Protein AF-A0A1D2YWB9-F1 (afdb_monomer_lite)

Secondary structure (DSSP, 8-state):
----TTSBHHHHHHH-TTHHHHHHHTT---TTSHHHHTSBHHHHHHHTT--HHHHHHHHHHHHHHHHHHHHHHHHHHHTTS--

pLDDT: mean 83.23, std 14.89, range [47.84, 97.06]

Organism: NCBI:txid337097

InterPro domains:
  IPR015077 Domain of unknown function DUF1858 [PF08984] (3-56)
  IPR023883 Conserved hypothetical protein CHP03980, redox-disulphide [PTHR39341] (1-62)
  IPR023883 Conserved hypothetical protein CHP03980, redox-disulphide [TIGR03980] (3-60)
  IPR038062 ScdA-like, N-terminal domain superfamily [G3DSA:1.10.3910.10] (1-77)
  IPR038062 ScdA-like, N-terminal domain superfamily [SSF140683] (1-61)

Foldseek 3Di:
DQDDQQDFLLVLCVVPVCLQVLCVVQVNNPSVDPVSRRDGNNRVCVVVVHDSVVSSCVSCVVVVVVVVVVVVVVVVVVVVPPD

Structure (mmCIF, N/CA/C/O backbone):
data_AF-A0A1D2YWB9-F1
#
_entry.id   AF-A0A1D2YWB9-F1
#
loop_
_atom_site.group_PDB
_atom_site.id
_atom_site.type_symbol
_atom_site.label_atom_id
_atom_site.label_alt_id
_atom_site.label_comp_id
_atom_site.label_asym_id
_atom_site.label_entity_id
_atom_site.label_seq_id
_atom_site.pdbx_PDB_ins_code
_atom_site.Cartn_x
_atom_site.Cartn_y
_atom_site.Cartn_z
_atom_site.occupancy
_atom_site.B_iso_or_equiv
_atom_site.auth_seq_id
_atom_site.auth_comp_id
_atom_site.auth_asym_id
_atom_site.auth_atom_id
_atom_site.pdbx_PDB_model_num
ATOM 1 N N . MET A 1 1 ? -6.991 6.379 8.894 1.00 72.38 1 MET A N 1
ATOM 2 C CA . MET A 1 1 ? -7.078 7.081 7.609 1.00 72.38 1 MET A CA 1
ATOM 3 C C . MET A 1 1 ? -7.377 6.079 6.499 1.00 72.38 1 MET A C 1
ATOM 5 O O . MET A 1 1 ? -6.550 5.230 6.209 1.00 72.38 1 MET A O 1
ATOM 9 N N . MET A 1 2 ? -8.530 6.209 5.839 1.00 87.94 2 MET A N 1
ATOM 10 C CA . MET A 1 2 ? -8.962 5.264 4.803 1.00 87.94 2 MET A CA 1
ATOM 11 C C . MET A 1 2 ? -8.171 5.430 3.495 1.00 87.94 2 MET A C 1
ATOM 13 O O . MET A 1 2 ? -8.185 6.507 2.893 1.00 87.94 2 MET A O 1
ATOM 17 N N . ILE A 1 3 ? -7.527 4.356 3.037 1.00 94.06 3 ILE A N 1
ATOM 18 C CA . ILE A 1 3 ? -6.842 4.286 1.742 1.00 94.06 3 ILE A CA 1
ATOM 19 C C . ILE A 1 3 ? -7.869 4.171 0.610 1.00 94.06 3 ILE A C 1
ATOM 21 O O . ILE A 1 3 ? -8.822 3.395 0.713 1.00 94.06 3 ILE A O 1
ATOM 25 N N . LYS A 1 4 ? -7.656 4.922 -0.477 1.00 95.56 4 LYS A N 1
ATOM 26 C CA . LYS A 1 4 ? -8.494 4.936 -1.687 1.00 95.56 4 LYS A CA 1
ATOM 27 C C . LYS A 1 4 ? -7.686 4.551 -2.925 1.00 95.56 4 LYS A C 1
ATOM 29 O O . LYS A 1 4 ? -6.479 4.767 -2.972 1.00 95.56 4 LYS A O 1
ATOM 34 N N . LYS A 1 5 ? -8.374 4.056 -3.958 1.00 96.31 5 LYS A N 1
ATOM 35 C CA . LYS A 1 5 ? -7.768 3.602 -5.225 1.00 96.31 5 LYS A CA 1
ATOM 36 C C . LYS A 1 5 ? -7.034 4.694 -6.013 1.00 96.31 5 LYS A C 1
ATOM 38 O O . LYS A 1 5 ? -6.116 4.400 -6.768 1.00 96.31 5 LYS A O 1
ATOM 43 N N . GLU A 1 6 ? -7.434 5.948 -5.819 1.00 97.06 6 GLU A N 1
ATOM 44 C CA . GLU A 1 6 ? -6.889 7.121 -6.515 1.00 97.06 6 GLU A CA 1
ATOM 45 C C . GLU A 1 6 ? -5.558 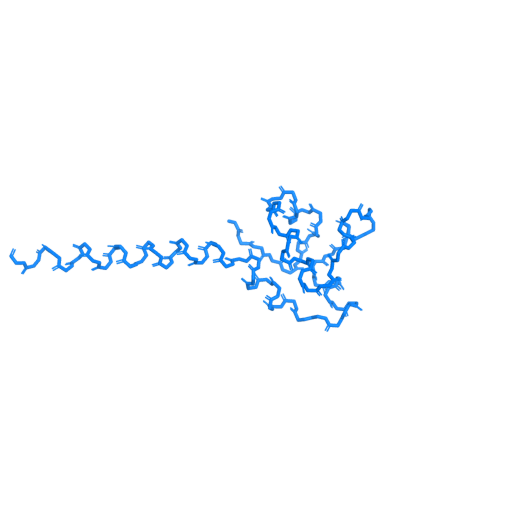7.591 -5.909 1.00 97.06 6 GLU A C 1
ATOM 47 O O . GLU A 1 6 ? -4.858 8.405 -6.508 1.00 97.06 6 GLU A O 1
ATOM 52 N N . MET A 1 7 ? -5.222 7.118 -4.703 1.00 96.25 7 MET A N 1
ATOM 53 C CA . MET A 1 7 ? -4.011 7.533 -4.005 1.00 96.25 7 MET A CA 1
ATOM 54 C C . MET A 1 7 ? -2.771 6.992 -4.709 1.00 96.25 7 MET A C 1
ATOM 56 O O . MET A 1 7 ? -2.755 5.854 -5.188 1.00 96.25 7 MET A O 1
ATOM 60 N N . LEU A 1 8 ? -1.716 7.807 -4.723 1.00 96.56 8 LEU A N 1
ATOM 61 C CA . LEU A 1 8 ? -0.415 7.388 -5.221 1.00 96.56 8 LEU A CA 1
ATOM 62 C C . LEU A 1 8 ? 0.193 6.356 -4.279 1.00 96.56 8 LEU A C 1
ATOM 64 O O . LEU A 1 8 ? 0.133 6.511 -3.055 1.00 96.56 8 LEU A O 1
ATOM 68 N N . ILE A 1 9 ? 0.847 5.341 -4.842 1.00 94.81 9 ILE A N 1
ATOM 69 C CA . ILE A 1 9 ? 1.548 4.322 -4.050 1.00 94.81 9 ILE A CA 1
ATOM 70 C C . ILE A 1 9 ? 2.555 4.979 -3.101 1.00 94.81 9 ILE A C 1
ATOM 72 O O . ILE A 1 9 ? 2.636 4.604 -1.929 1.00 94.81 9 ILE A O 1
ATOM 76 N N . GLY A 1 10 ? 3.259 6.019 -3.559 1.00 94.94 10 GLY A N 1
ATOM 77 C CA . GLY A 1 10 ? 4.215 6.722 -2.715 1.00 94.94 10 GLY A CA 1
ATOM 78 C C . GLY A 1 10 ? 3.596 7.429 -1.513 1.00 94.94 10 GLY A C 1
ATOM 79 O O . GLY A 1 10 ? 4.216 7.456 -0.447 1.00 94.94 10 GLY A O 1
ATOM 80 N N . ASP A 1 11 ? 2.372 7.937 -1.644 1.00 95.44 11 ASP A N 1
ATOM 81 C CA . ASP A 1 11 ? 1.643 8.546 -0.531 1.00 95.44 11 ASP A CA 1
ATOM 82 C C . ASP A 1 11 ? 1.120 7.479 0.432 1.00 95.44 11 ASP A C 1
ATOM 84 O O . ASP A 1 11 ? 1.252 7.633 1.646 1.00 95.44 11 ASP A O 1
ATOM 88 N N . ILE A 1 12 ? 0.604 6.361 -0.092 1.00 94.19 12 ILE A N 1
ATOM 89 C CA . ILE A 1 12 ? 0.151 5.220 0.717 1.00 94.19 12 ILE A CA 1
ATOM 90 C C . ILE A 1 12 ? 1.298 4.696 1.588 1.00 94.19 12 ILE A C 1
ATOM 92 O O . ILE A 1 12 ? 1.117 4.534 2.793 1.00 94.19 12 ILE A O 1
ATOM 96 N N . VAL A 1 13 ? 2.489 4.494 1.016 1.00 92.75 13 VAL A N 1
ATOM 97 C CA . VAL A 1 13 ? 3.661 3.994 1.754 1.00 92.75 13 VAL A CA 1
ATOM 98 C C . VAL A 1 13 ? 4.137 4.996 2.811 1.00 92.75 13 VAL A C 1
ATOM 100 O O . VAL A 1 13 ? 4.494 4.594 3.918 1.00 92.75 13 VAL A O 1
ATOM 103 N N . ARG A 1 14 ? 4.112 6.302 2.513 1.00 92.19 14 ARG A N 1
ATOM 104 C CA . ARG A 1 14 ? 4.470 7.353 3.485 1.00 92.19 14 ARG A CA 1
ATOM 105 C C . ARG A 1 14 ? 3.482 7.431 4.646 1.00 92.19 14 ARG A C 1
ATOM 107 O O . ARG A 1 14 ? 3.904 7.619 5.783 1.00 92.19 14 ARG A O 1
ATOM 114 N N . LEU A 1 15 ? 2.187 7.307 4.358 1.00 91.88 15 LEU A N 1
ATOM 115 C CA . LEU A 1 15 ? 1.117 7.380 5.354 1.00 91.88 15 LEU A CA 1
ATOM 116 C C . LEU A 1 15 ? 1.006 6.093 6.176 1.00 91.88 15 LEU A C 1
ATOM 118 O O . LEU A 1 15 ? 0.748 6.146 7.377 1.00 91.88 15 LEU A O 1
ATOM 122 N N . LYS A 1 16 ? 1.211 4.940 5.538 1.00 91.56 16 LYS A N 1
ATOM 123 C CA . LYS A 1 16 ? 1.115 3.614 6.145 1.00 91.56 16 LYS A CA 1
ATOM 124 C C . LYS A 1 16 ? 2.313 2.764 5.711 1.00 91.56 16 LYS A C 1
ATOM 126 O O . LYS A 1 16 ? 2.186 1.988 4.768 1.00 91.56 16 LYS A O 1
ATOM 131 N N . PRO A 1 17 ? 3.461 2.829 6.409 1.00 90.81 17 PRO A N 1
ATOM 132 C CA . PRO A 1 17 ? 4.649 2.039 6.062 1.00 90.81 17 PRO A CA 1
ATOM 133 C C . PRO A 1 17 ? 4.392 0.524 5.994 1.00 90.81 17 PRO A C 1
ATOM 135 O O . PRO A 1 17 ? 4.913 -0.150 5.112 1.00 90.81 17 PRO A O 1
ATOM 138 N N . ASN A 1 18 ? 3.497 0.004 6.844 1.00 90.50 18 ASN A N 1
ATOM 139 C CA . ASN A 1 18 ? 3.072 -1.405 6.842 1.00 90.50 18 ASN A CA 1
ATOM 140 C C . ASN A 1 18 ? 2.313 -1.823 5.561 1.00 90.50 18 ASN A C 1
ATOM 142 O O . ASN A 1 18 ? 2.078 -3.009 5.341 1.00 90.50 18 ASN A O 1
ATOM 146 N N . SER A 1 19 ? 1.908 -0.872 4.708 1.00 92.62 19 SER A N 1
ATOM 147 C CA . SER A 1 19 ? 1.316 -1.171 3.396 1.00 92.62 19 SER A CA 1
ATOM 148 C C . SER A 1 19 ? 2.298 -1.873 2.460 1.00 92.62 19 SER A C 1
ATOM 150 O O . SER A 1 19 ? 1.852 -2.608 1.584 1.00 92.62 19 SER A O 1
ATOM 152 N N . ILE A 1 20 ? 3.611 -1.704 2.663 1.00 92.75 20 ILE A N 1
ATOM 153 C CA . ILE A 1 20 ? 4.656 -2.360 1.866 1.00 92.75 20 ILE A CA 1
ATOM 154 C C . ILE A 1 20 ? 4.476 -3.879 1.898 1.00 92.75 20 ILE A C 1
ATOM 156 O O . ILE A 1 20 ? 4.435 -4.510 0.843 1.00 92.75 20 ILE A O 1
ATOM 160 N N . ASP A 1 21 ? 4.306 -4.464 3.086 1.00 92.00 21 ASP A N 1
ATOM 161 C CA . ASP A 1 21 ? 4.120 -5.909 3.247 1.00 92.00 21 ASP A CA 1
ATOM 162 C C . ASP A 1 21 ? 2.836 -6.406 2.578 1.00 92.00 21 ASP A C 1
ATOM 164 O O . ASP A 1 21 ? 2.805 -7.495 2.004 1.00 92.00 21 ASP A O 1
ATOM 168 N N . VAL A 1 22 ? 1.768 -5.607 2.631 1.00 92.75 22 VAL A N 1
ATOM 169 C CA . VAL A 1 22 ? 0.494 -5.931 1.980 1.00 92.75 22 VAL A CA 1
ATOM 170 C C . VAL A 1 22 ? 0.662 -5.912 0.463 1.00 92.75 22 VAL A C 1
ATOM 172 O O . VAL A 1 22 ? 0.392 -6.913 -0.194 1.00 92.75 22 VAL A O 1
ATOM 175 N N . LEU A 1 23 ? 1.163 -4.811 -0.099 1.00 92.88 23 LEU A N 1
ATOM 176 C CA . LEU A 1 23 ? 1.377 -4.642 -1.538 1.00 92.88 23 LEU A CA 1
ATOM 177 C C . LEU A 1 23 ? 2.335 -5.711 -2.097 1.00 92.88 23 LEU A C 1
ATOM 179 O O . LEU A 1 23 ? 2.073 -6.284 -3.158 1.00 92.88 23 LEU A O 1
ATOM 183 N N . ALA A 1 24 ? 3.385 -6.064 -1.349 1.00 91.38 24 ALA A N 1
ATOM 184 C CA . ALA A 1 24 ? 4.311 -7.132 -1.715 1.00 91.38 24 ALA A CA 1
ATOM 185 C C . ALA A 1 24 ? 3.624 -8.508 -1.819 1.00 91.38 24 ALA A C 1
ATOM 187 O O . ALA A 1 24 ? 3.915 -9.254 -2.756 1.00 91.38 24 ALA A O 1
ATOM 188 N N . LYS A 1 25 ? 2.668 -8.836 -0.933 1.00 92.06 25 LYS A N 1
ATOM 189 C CA . LYS A 1 25 ? 1.876 -10.085 -1.015 1.00 92.06 25 LYS A CA 1
ATOM 190 C C . LYS A 1 25 ? 1.026 -10.170 -2.283 1.00 92.06 25 LYS A C 1
ATOM 192 O O . LYS A 1 25 ? 0.786 -11.268 -2.774 1.00 92.06 25 LYS A O 1
ATOM 197 N N . PHE A 1 26 ? 0.599 -9.028 -2.821 1.00 91.62 26 PHE A N 1
ATOM 198 C CA . PHE A 1 26 ? -0.129 -8.948 -4.09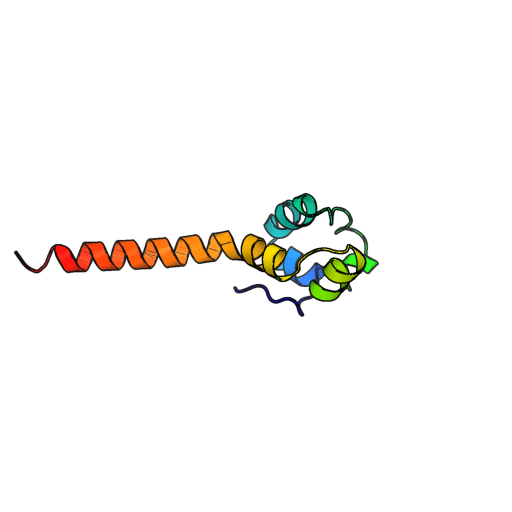1 1.00 91.62 26 PHE A CA 1
ATOM 199 C C . PHE A 1 26 ? 0.792 -8.938 -5.323 1.00 91.62 26 PHE A C 1
ATOM 201 O O . PHE A 1 26 ? 0.308 -8.835 -6.445 1.00 91.62 26 PHE A O 1
ATOM 208 N N . GLY A 1 27 ? 2.112 -9.061 -5.147 1.00 86.88 27 GLY A N 1
ATOM 209 C CA . GLY A 1 27 ? 3.078 -9.066 -6.250 1.00 86.88 27 GLY A CA 1
ATOM 210 C C . GLY A 1 27 ? 3.581 -7.678 -6.657 1.00 86.88 27 GLY A C 1
ATOM 211 O O . GLY A 1 27 ? 4.337 -7.564 -7.620 1.00 86.88 27 GLY A O 1
ATOM 212 N N . MET A 1 28 ? 3.237 -6.624 -5.910 1.00 87.81 28 MET A N 1
ATOM 213 C CA . MET A 1 28 ? 3.755 -5.266 -6.112 1.00 87.81 28 MET A CA 1
ATOM 214 C C . MET A 1 28 ? 5.013 -5.038 -5.263 1.00 87.81 28 MET A C 1
ATOM 216 O O . MET A 1 28 ? 5.029 -4.212 -4.360 1.00 87.81 28 MET A O 1
ATOM 220 N N . GLY A 1 29 ? 6.081 -5.802 -5.515 1.00 79.69 29 GLY A N 1
ATOM 221 C CA . GLY A 1 29 ? 7.327 -5.720 -4.732 1.00 79.69 29 GLY A CA 1
ATOM 222 C C . GLY A 1 29 ? 8.228 -4.522 -5.074 1.00 79.69 29 GLY A C 1
ATOM 223 O O . GLY A 1 29 ? 9.073 -4.126 -4.273 1.00 79.69 29 GLY A O 1
ATOM 224 N N . CYS A 1 30 ? 8.053 -3.908 -6.247 1.00 81.56 30 CYS A N 1
ATOM 225 C CA . CYS A 1 30 ? 8.924 -2.842 -6.761 1.00 81.56 30 CYS A CA 1
ATOM 226 C C . CYS A 1 30 ? 8.525 -1.433 -6.281 1.00 81.56 30 CYS A C 1
ATOM 228 O O . CYS A 1 30 ? 8.545 -0.480 -7.061 1.00 81.56 30 CYS A O 1
ATOM 230 N N . LEU A 1 31 ? 8.175 -1.283 -5.002 1.00 82.12 31 LEU A N 1
ATOM 231 C CA . LEU A 1 31 ? 7.679 -0.023 -4.421 1.00 82.12 31 LEU A CA 1
ATOM 232 C C . LEU A 1 31 ? 8.788 1.030 -4.234 1.00 82.12 31 LEU A C 1
ATOM 234 O O . LEU A 1 31 ? 8.515 2.208 -4.064 1.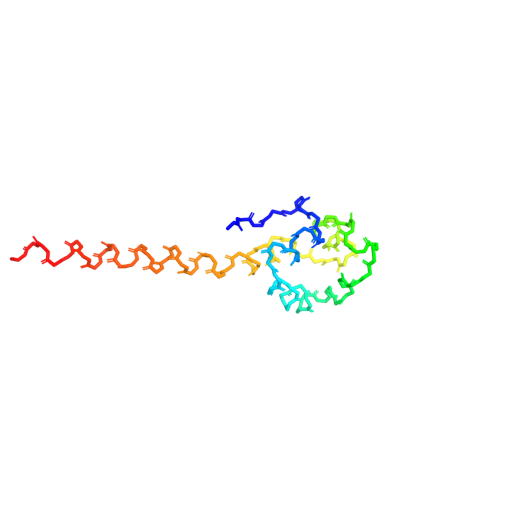00 82.12 31 LEU A O 1
ATOM 238 N N . GLY A 1 32 ? 10.062 0.632 -4.290 1.00 78.88 32 GLY A N 1
ATOM 239 C CA . GLY A 1 32 ? 11.196 1.564 -4.215 1.00 78.88 32 GLY A CA 1
ATOM 240 C C . GLY A 1 32 ? 11.524 2.278 -5.533 1.00 78.88 32 GLY A C 1
ATOM 241 O O . GLY A 1 32 ? 12.361 3.179 -5.544 1.00 78.88 32 GLY A O 1
ATOM 242 N N . CYS A 1 33 ? 10.912 1.876 -6.652 1.00 86.44 33 CYS A N 1
ATOM 243 C CA . CYS A 1 33 ? 11.166 2.497 -7.950 1.00 86.44 33 CYS A CA 1
ATOM 244 C C . CYS A 1 33 ? 10.449 3.857 -8.038 1.00 86.44 33 CYS A C 1
ATOM 246 O O . CYS A 1 33 ? 9.249 3.914 -7.766 1.00 86.44 33 CYS A O 1
ATOM 248 N N . PRO A 1 34 ? 11.122 4.941 -8.477 1.00 86.50 34 PRO A N 1
ATOM 249 C CA . PRO A 1 34 ? 10.485 6.247 -8.643 1.00 86.50 34 PRO A CA 1
ATOM 250 C C . PRO A 1 34 ? 9.234 6.216 -9.526 1.00 86.50 34 PRO A C 1
ATOM 252 O O . PRO A 1 34 ? 8.302 6.966 -9.262 1.00 86.50 34 PRO A O 1
ATOM 255 N N . SER A 1 35 ? 9.197 5.332 -10.531 1.00 86.44 35 SER A N 1
ATOM 256 C CA . SER A 1 35 ? 8.033 5.188 -11.416 1.00 86.44 35 SER A CA 1
ATOM 257 C C . SER A 1 35 ? 6.821 4.649 -10.657 1.00 86.44 35 SER A C 1
ATOM 259 O O . SER A 1 35 ? 5.792 5.313 -10.639 1.00 86.44 35 SER A O 1
ATOM 261 N N . SER A 1 36 ? 6.976 3.537 -9.926 1.00 87.44 36 SER A N 1
ATOM 262 C CA . SER A 1 36 ? 5.894 2.928 -9.136 1.00 87.44 36 SER A CA 1
ATOM 263 C C . SER A 1 36 ? 5.310 3.888 -8.102 1.00 87.44 36 SER A C 1
ATOM 265 O O . SER A 1 36 ? 4.117 3.875 -7.827 1.00 87.44 36 SER A O 1
ATOM 267 N N . GLN A 1 37 ? 6.150 4.751 -7.527 1.00 92.56 37 GLN A N 1
ATOM 268 C CA . GLN A 1 37 ? 5.733 5.720 -6.512 1.00 92.56 37 GLN A CA 1
ATOM 269 C C . GLN A 1 37 ? 4.838 6.835 -7.074 1.00 92.56 37 GLN A C 1
ATOM 271 O O . GLN A 1 37 ? 4.125 7.475 -6.300 1.00 92.56 37 GLN A O 1
ATOM 276 N N . MET A 1 38 ? 4.887 7.070 -8.389 1.00 93.88 38 MET A N 1
ATOM 277 C CA . MET A 1 38 ? 4.083 8.068 -9.102 1.00 93.88 38 MET A CA 1
ATOM 278 C C . MET A 1 38 ? 2.812 7.480 -9.731 1.00 93.88 38 MET A C 1
ATOM 280 O O . MET A 1 38 ? 2.023 8.231 -10.301 1.00 93.88 38 MET A O 1
ATOM 284 N N . GLU A 1 39 ? 2.596 6.169 -9.626 1.00 93.25 39 GLU A N 1
ATOM 285 C CA . GLU A 1 39 ? 1.384 5.505 -10.105 1.00 93.25 39 GLU A CA 1
ATOM 286 C C . GLU A 1 39 ? 0.294 5.513 -9.025 1.00 93.25 39 GLU A C 1
ATOM 288 O O . GLU A 1 39 ? 0.578 5.407 -7.824 1.00 93.25 39 GLU A O 1
ATOM 293 N N . SER A 1 40 ? -0.972 5.630 -9.445 1.00 96.81 40 SER A N 1
ATOM 294 C CA . SER A 1 40 ? -2.092 5.375 -8.538 1.00 96.81 40 SER A CA 1
ATOM 295 C C . SER A 1 40 ? -2.211 3.881 -8.242 1.00 96.81 40 SER A C 1
ATOM 297 O O . SER A 1 40 ? -1.817 3.032 -9.049 1.00 96.81 40 SER A O 1
ATOM 299 N N . LEU A 1 41 ? -2.801 3.546 -7.095 1.00 95.62 41 LEU A N 1
ATOM 300 C CA . LEU A 1 41 ? -3.061 2.154 -6.735 1.00 95.62 41 LEU A CA 1
ATOM 301 C C . LEU A 1 41 ? -3.919 1.438 -7.794 1.00 95.62 41 LEU A C 1
ATOM 303 O O . LEU A 1 41 ? -3.652 0.284 -8.120 1.00 95.62 41 LEU A O 1
ATOM 307 N N . GLU A 1 42 ? -4.920 2.124 -8.356 1.00 96.94 42 GLU A N 1
ATOM 308 C CA . GLU A 1 42 ? -5.773 1.599 -9.432 1.00 96.94 42 GLU A CA 1
ATOM 309 C C . GLU A 1 42 ? -4.984 1.295 -10.710 1.00 96.94 42 GLU A C 1
ATOM 311 O O . GLU A 1 42 ? -5.160 0.227 -11.295 1.00 96.94 42 GLU A O 1
ATOM 316 N N . GLN A 1 43 ? -4.098 2.202 -11.132 1.00 95.31 43 GLN A N 1
ATOM 317 C CA . GLN A 1 43 ? -3.290 2.015 -12.338 1.00 95.31 43 GLN A CA 1
ATOM 318 C C . GLN A 1 43 ? -2.321 0.845 -12.181 1.00 95.31 43 GLN A C 1
ATOM 320 O O . GLN A 1 43 ? -2.285 -0.036 -13.041 1.00 95.31 43 GLN A O 1
ATOM 325 N N . ALA A 1 44 ? -1.596 0.796 -11.063 1.00 93.12 44 ALA A N 1
ATOM 326 C CA . ALA A 1 44 ? -0.675 -0.296 -10.777 1.00 93.12 44 ALA A CA 1
ATOM 327 C C . ALA A 1 44 ? -1.412 -1.644 -10.704 1.00 93.12 44 ALA A C 1
ATOM 329 O O . ALA A 1 44 ? -0.986 -2.621 -11.323 1.00 93.12 44 ALA A O 1
ATOM 330 N N . ALA A 1 45 ? -2.561 -1.696 -10.021 1.00 94.44 45 ALA A N 1
ATOM 331 C CA . ALA A 1 45 ? -3.382 -2.901 -9.962 1.00 94.44 45 ALA A CA 1
ATOM 332 C C . ALA A 1 45 ? -3.852 -3.336 -11.360 1.00 94.44 45 ALA A C 1
ATOM 334 O O . ALA A 1 45 ? -3.732 -4.511 -11.704 1.00 94.44 45 ALA A O 1
ATOM 335 N N . PHE A 1 46 ? -4.304 -2.398 -12.197 1.00 94.56 46 PHE A N 1
ATOM 336 C CA . PHE A 1 46 ? -4.754 -2.682 -13.560 1.00 94.56 46 PHE A CA 1
ATOM 337 C C . PHE A 1 46 ? -3.638 -3.258 -14.447 1.00 94.56 46 PHE A C 1
ATOM 339 O O . PHE A 1 46 ? -3.851 -4.276 -15.107 1.00 94.56 46 PHE A O 1
ATOM 346 N N . ILE A 1 47 ? -2.439 -2.663 -14.430 1.00 91.19 47 ILE A N 1
ATOM 347 C CA . ILE A 1 47 ? -1.282 -3.124 -15.224 1.00 91.19 47 ILE A CA 1
ATOM 348 C C . ILE A 1 47 ? -0.850 -4.538 -14.810 1.00 91.19 47 ILE A C 1
ATOM 350 O O . ILE A 1 47 ? -0.433 -5.336 -15.650 1.00 91.19 47 ILE A O 1
ATOM 354 N N . HIS A 1 48 ? -0.989 -4.863 -13.526 1.00 89.00 48 HIS A N 1
ATOM 355 C CA . HIS A 1 48 ? -0.637 -6.166 -12.967 1.00 89.00 48 HIS A CA 1
ATOM 356 C C . HIS A 1 48 ? -1.800 -7.177 -12.963 1.00 89.00 48 HIS A C 1
ATOM 358 O O . HIS A 1 48 ? -1.616 -8.305 -12.506 1.00 89.00 48 HIS A O 1
ATOM 364 N N . GLY A 1 49 ? -2.986 -6.812 -13.471 1.00 93.75 49 GLY A N 1
ATOM 365 C CA . GLY A 1 49 ? -4.164 -7.688 -13.498 1.00 93.75 49 GLY A CA 1
ATOM 366 C C . GLY A 1 49 ? -4.709 -8.041 -12.107 1.00 93.75 49 GLY A C 1
ATOM 367 O O . GLY A 1 49 ? -5.252 -9.129 -11.911 1.00 93.75 49 GLY A O 1
ATOM 368 N N . LEU A 1 50 ? -4.530 -7.147 -11.136 1.00 94.38 50 LEU A N 1
ATOM 369 C CA . LEU A 1 50 ? -4.943 -7.309 -9.747 1.00 94.38 50 LEU A CA 1
ATOM 370 C C . LEU A 1 50 ? -6.280 -6.616 -9.478 1.00 94.38 50 LEU A C 1
ATOM 372 O O . LEU A 1 50 ? -6.638 -5.616 -10.095 1.00 94.38 50 LEU A O 1
ATOM 376 N N . ASP A 1 51 ? -7.000 -7.143 -8.494 1.00 95.38 51 ASP A N 1
ATOM 377 C CA . ASP A 1 51 ? -8.253 -6.573 -8.014 1.00 95.38 51 ASP A CA 1
ATOM 378 C C . ASP A 1 51 ? -7.962 -5.474 -6.980 1.00 95.38 51 ASP A C 1
ATOM 380 O O . ASP A 1 51 ? -7.566 -5.756 -5.843 1.00 95.38 51 ASP A O 1
ATOM 384 N N . VAL A 1 52 ? -8.131 -4.216 -7.394 1.00 95.62 52 VAL A N 1
ATOM 385 C CA . VAL A 1 52 ? -7.853 -3.040 -6.558 1.00 95.62 52 VAL A CA 1
ATOM 386 C C . VAL A 1 52 ? -8.708 -3.014 -5.291 1.00 95.62 52 VAL A C 1
ATOM 388 O O . VAL A 1 52 ? -8.216 -2.603 -4.239 1.00 95.62 52 VAL A O 1
ATOM 391 N N . ASP A 1 53 ? -9.945 -3.512 -5.348 1.00 95.25 53 ASP A N 1
ATOM 392 C CA . ASP A 1 53 ? -10.846 -3.513 -4.195 1.00 95.25 53 ASP A CA 1
ATOM 393 C C . ASP A 1 53 ? -10.339 -4.472 -3.110 1.00 95.25 53 ASP A C 1
ATOM 395 O O . ASP A 1 53 ? -10.354 -4.135 -1.925 1.00 95.25 53 ASP A O 1
ATOM 399 N N . LYS A 1 54 ? -9.779 -5.626 -3.500 1.00 94.88 54 LYS A N 1
ATOM 400 C CA . LYS A 1 54 ? -9.144 -6.561 -2.551 1.00 94.88 54 LYS A CA 1
ATOM 401 C C . LYS A 1 54 ? -7.896 -5.982 -1.900 1.00 94.88 54 LYS A C 1
ATOM 403 O O . LYS A 1 54 ? -7.659 -6.221 -0.717 1.00 94.88 54 LYS A O 1
ATOM 408 N N . ILE A 1 55 ? -7.097 -5.238 -2.662 1.00 94.62 55 ILE A N 1
ATOM 409 C CA . ILE A 1 55 ? -5.900 -4.583 -2.129 1.00 94.62 55 ILE A CA 1
ATOM 410 C C . ILE A 1 55 ? -6.309 -3.512 -1.111 1.00 94.62 55 ILE A C 1
ATOM 412 O O . ILE A 1 55 ? -5.737 -3.446 -0.027 1.00 94.62 55 ILE A O 1
ATOM 416 N N . ILE A 1 56 ? -7.326 -2.706 -1.424 1.00 94.88 56 ILE A N 1
ATOM 417 C CA . ILE A 1 56 ? -7.855 -1.668 -0.528 1.00 94.88 56 ILE A CA 1
ATOM 418 C C . ILE A 1 56 ? -8.440 -2.265 0.748 1.00 94.88 56 ILE A C 1
ATOM 420 O O . ILE A 1 56 ? -8.223 -1.705 1.825 1.00 94.88 56 ILE A O 1
ATOM 424 N N . ASP A 1 57 ? -9.161 -3.381 0.645 1.00 94.06 57 ASP A N 1
ATOM 425 C CA . ASP A 1 57 ? -9.695 -4.085 1.811 1.00 94.06 57 ASP A CA 1
ATOM 426 C C . ASP A 1 57 ? -8.563 -4.513 2.755 1.00 94.06 57 ASP A C 1
ATOM 428 O O . ASP A 1 57 ? -8.570 -4.149 3.931 1.00 94.06 57 ASP A O 1
ATOM 432 N N . GLU A 1 58 ? -7.523 -5.173 2.233 1.00 93.62 58 GLU A N 1
ATOM 433 C CA . GLU A 1 58 ? -6.343 -5.544 3.027 1.00 93.62 58 GLU A CA 1
ATOM 434 C C . GLU A 1 58 ? -5.604 -4.329 3.600 1.00 93.62 58 GLU A C 1
ATOM 436 O O . GLU A 1 58 ? -5.239 -4.323 4.775 1.00 93.62 58 GLU A O 1
ATOM 441 N N . LEU A 1 59 ? -5.413 -3.269 2.811 1.00 92.88 59 LEU A N 1
ATOM 442 C CA . LEU A 1 59 ? -4.728 -2.061 3.273 1.00 92.88 59 LEU A CA 1
ATOM 443 C C . LEU A 1 59 ? -5.479 -1.351 4.404 1.00 92.88 59 LEU A C 1
ATOM 445 O O . LEU A 1 59 ? -4.839 -0.708 5.238 1.00 92.88 59 LEU A O 1
ATOM 449 N N . ASN A 1 60 ? -6.804 -1.478 4.467 1.00 92.94 60 ASN A N 1
ATOM 450 C CA . ASN A 1 60 ? -7.637 -0.860 5.499 1.00 92.94 60 ASN A CA 1
ATOM 451 C C . ASN A 1 60 ? -8.012 -1.810 6.655 1.00 92.94 60 ASN A C 1
ATOM 453 O O . ASN A 1 60 ? -8.618 -1.357 7.627 1.00 92.94 60 ASN A O 1
ATOM 457 N N . LYS A 1 61 ? -7.651 -3.101 6.603 1.00 87.81 61 LYS A N 1
ATOM 458 C CA . LYS A 1 61 ? -8.088 -4.102 7.596 1.00 87.81 61 LYS A CA 1
ATOM 459 C C . LYS A 1 61 ? -7.721 -3.780 9.040 1.00 87.81 61 LYS A C 1
ATOM 461 O O . LYS A 1 61 ? -8.550 -4.001 9.921 1.00 87.81 61 LYS A O 1
ATOM 466 N N . ASP A 1 62 ? -6.528 -3.243 9.294 1.00 72.75 62 ASP A N 1
ATOM 467 C CA . ASP A 1 62 ? -6.115 -2.891 10.663 1.00 72.75 62 ASP A CA 1
ATOM 468 C C . ASP A 1 62 ? -7.050 -1.845 11.294 1.00 72.75 62 ASP A C 1
ATOM 470 O O . ASP A 1 62 ? -7.425 -1.976 12.456 1.00 72.75 62 ASP A O 1
ATOM 474 N N . GLU A 1 63 ? -7.515 -0.867 10.509 1.00 65.44 63 GLU A N 1
ATOM 475 C CA . GLU A 1 63 ? -8.458 0.161 10.973 1.00 65.44 63 GLU A CA 1
ATOM 476 C C . GLU A 1 63 ? -9.871 -0.389 11.174 1.00 65.44 63 GLU A C 1
ATOM 478 O O . GLU A 1 63 ? -10.565 -0.026 12.126 1.00 65.44 63 GLU A O 1
ATOM 483 N N . GLN A 1 64 ? -10.303 -1.313 10.314 1.00 59.97 64 GLN A N 1
ATOM 484 C CA . GLN A 1 64 ? -11.609 -1.953 10.475 1.00 59.97 64 GLN A CA 1
ATOM 485 C C . GLN A 1 64 ? -11.671 -2.827 11.735 1.00 59.97 64 GLN A C 1
ATOM 487 O O . GLN A 1 64 ? -12.739 -2.974 12.340 1.00 59.97 64 GLN A O 1
ATOM 492 N N . ASN A 1 65 ? -10.534 -3.387 12.158 1.00 60.97 65 ASN A N 1
ATOM 493 C CA . ASN A 1 65 ? -10.433 -4.140 13.403 1.00 60.97 65 ASN A CA 1
ATOM 494 C C . ASN A 1 65 ? -10.595 -3.234 14.633 1.00 60.97 65 ASN A C 1
ATOM 496 O O . ASN A 1 65 ? -11.299 -3.613 15.571 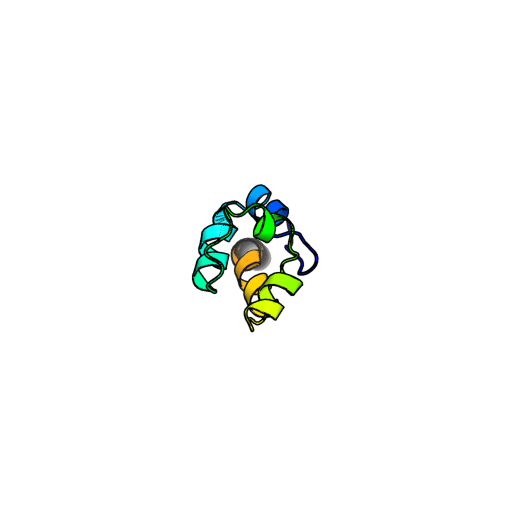1.00 60.97 65 ASN A O 1
ATOM 500 N N . GLU A 1 66 ? -10.024 -2.026 14.618 1.00 58.84 66 GLU A N 1
ATOM 501 C CA . GLU A 1 66 ? -10.236 -1.031 15.679 1.00 58.84 66 GLU A CA 1
ATOM 502 C C . GLU A 1 66 ? -11.710 -0.604 15.773 1.00 58.84 66 GLU A C 1
ATOM 504 O O . GLU A 1 66 ? -12.275 -0.534 16.868 1.00 58.84 66 GLU A O 1
ATOM 509 N N . GLU A 1 67 ? -12.383 -0.394 14.638 1.00 60.16 67 GLU A N 1
ATOM 510 C CA . GLU A 1 67 ? -13.790 0.017 14.624 1.00 60.16 67 GLU A CA 1
ATOM 511 C C . GLU A 1 67 ? -14.743 -1.099 15.098 1.00 60.16 67 GLU A C 1
ATOM 513 O O . GLU A 1 67 ? -15.697 -0.833 15.840 1.00 60.16 67 GLU A O 1
ATOM 518 N N . LYS A 1 68 ? -14.475 -2.364 14.738 1.00 59.53 68 LYS A N 1
ATOM 519 C CA . LYS A 1 68 ? -15.220 -3.522 15.268 1.00 59.53 68 LYS A CA 1
ATOM 520 C C . LYS A 1 68 ? -14.982 -3.722 16.762 1.00 59.53 68 LYS A C 1
ATOM 522 O O . LYS A 1 68 ? -15.946 -3.928 17.499 1.00 59.53 68 LYS A O 1
ATOM 527 N N . LEU A 1 69 ? -13.734 -3.611 17.217 1.00 59.56 69 LEU A N 1
ATOM 528 C CA . LEU A 1 69 ? -13.390 -3.748 18.632 1.00 59.56 69 LEU A CA 1
ATOM 529 C C . LEU A 1 69 ? -14.067 -2.662 19.482 1.00 59.56 69 LEU A C 1
ATOM 531 O O . LEU A 1 69 ? -14.562 -2.949 20.572 1.00 59.56 69 LEU A O 1
ATOM 535 N N . ASN A 1 70 ? -14.145 -1.431 18.970 1.00 60.75 70 ASN A N 1
ATOM 536 C CA . ASN A 1 70 ? -14.825 -0.329 19.648 1.00 60.75 70 ASN A CA 1
ATOM 537 C C . ASN A 1 70 ? -16.348 -0.527 19.704 1.00 60.75 70 ASN A C 1
ATOM 539 O O . ASN A 1 70 ? -16.948 -0.300 20.755 1.00 60.75 70 ASN A O 1
ATOM 543 N N . LYS A 1 71 ? -16.975 -1.023 18.627 1.00 62.69 71 LYS A N 1
ATOM 544 C CA . LYS A 1 71 ? -18.411 -1.369 18.619 1.00 62.69 71 LYS A CA 1
ATOM 545 C C . LYS A 1 71 ? -18.737 -2.507 19.593 1.00 62.69 71 LYS A C 1
ATOM 547 O O . LYS A 1 71 ? -19.760 -2.457 20.271 1.00 62.69 71 LYS A O 1
ATOM 552 N N . GLU A 1 72 ? -17.866 -3.508 19.714 1.00 65.50 72 GLU A N 1
ATOM 553 C CA . GLU A 1 72 ? -18.089 -4.631 20.631 1.00 65.50 72 GLU A CA 1
ATOM 554 C C . GLU A 1 72 ? -17.930 -4.232 22.110 1.00 65.50 72 GLU A C 1
ATOM 556 O O . GLU A 1 72 ? -18.719 -4.665 22.952 1.00 65.50 72 GLU A O 1
ATOM 561 N N . LYS A 1 73 ? -16.969 -3.353 22.432 1.00 59.88 73 LYS A N 1
ATOM 562 C CA . LYS A 1 73 ? -16.820 -2.777 23.782 1.00 59.88 73 LYS A CA 1
ATOM 563 C C . LYS A 1 73 ? -18.037 -1.933 24.182 1.00 59.88 73 LYS A C 1
ATOM 565 O O . LYS A 1 73 ? -18.574 -2.127 25.268 1.00 59.88 73 LYS A O 1
ATOM 570 N N . GLN A 1 74 ? -18.536 -1.088 23.275 1.00 60.19 74 GLN A N 1
ATOM 571 C CA . GLN A 1 74 ? -19.725 -0.260 23.519 1.00 60.19 74 GLN A CA 1
ATOM 572 C C . GLN A 1 74 ? -21.012 -1.079 23.715 1.00 60.19 74 GLN A C 1
ATOM 574 O O . GLN A 1 74 ? -21.896 -0.657 24.459 1.00 60.19 74 GLN A O 1
ATOM 579 N N . ASN A 1 75 ? -21.131 -2.249 23.081 1.00 60.84 75 ASN A N 1
ATOM 580 C CA . ASN A 1 75 ? -22.283 -3.130 23.287 1.00 60.84 75 ASN A CA 1
ATOM 581 C C . ASN A 1 75 ? -22.227 -3.879 24.630 1.00 60.84 75 ASN A C 1
ATOM 583 O O . ASN A 1 75 ? -23.277 -4.097 25.229 1.00 60.84 75 ASN A O 1
ATOM 587 N N . LYS A 1 76 ? -21.032 -4.220 25.134 1.00 60.09 76 LYS A N 1
ATOM 588 C CA . LYS A 1 76 ? -20.866 -4.873 26.448 1.00 60.09 76 LYS A CA 1
ATOM 589 C C . LYS A 1 76 ? -21.126 -3.918 27.624 1.00 60.09 76 LYS A C 1
ATOM 591 O O . LYS A 1 76 ? -21.679 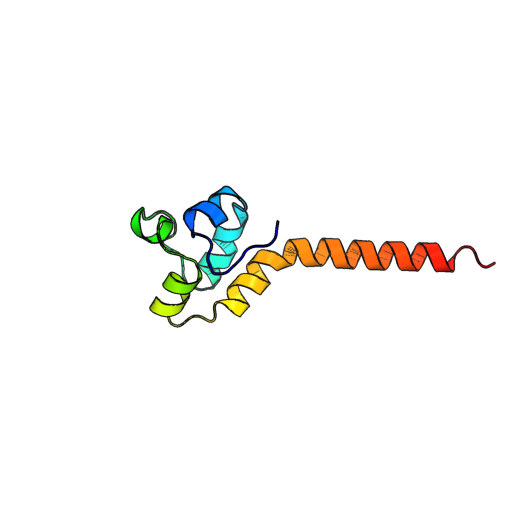-4.347 28.626 1.00 60.09 76 LYS A O 1
ATOM 596 N N . GLU A 1 77 ? -20.813 -2.626 27.499 1.00 58.53 77 GLU A N 1
ATOM 597 C CA . GLU A 1 77 ? -21.138 -1.625 28.538 1.00 58.53 77 GLU A CA 1
ATOM 598 C C . GLU A 1 77 ? -22.643 -1.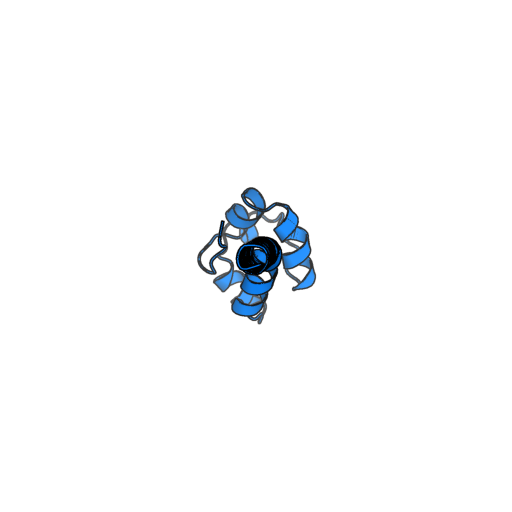344 28.672 1.00 58.53 77 GLU A C 1
ATOM 600 O O . GLU A 1 77 ? -23.116 -1.041 29.765 1.00 58.53 77 GLU A O 1
ATOM 605 N N . LYS A 1 78 ? -23.421 -1.474 27.590 1.00 57.47 78 LYS A N 1
ATOM 606 C CA . LYS A 1 78 ? -24.879 -1.269 27.642 1.00 57.47 78 LYS A CA 1
ATOM 607 C C . LYS A 1 78 ? -25.624 -2.406 28.343 1.00 57.47 78 LYS A C 1
ATOM 609 O O . LYS A 1 78 ? -26.663 -2.146 28.928 1.00 57.47 78 LYS A O 1
ATOM 614 N N . GLN A 1 79 ? -25.088 -3.626 28.320 1.00 57.72 79 GLN A N 1
ATOM 615 C CA . GLN A 1 79 ? -25.722 -4.800 28.935 1.00 57.72 79 GLN A CA 1
ATOM 616 C C . GLN A 1 79 ? -25.533 -4.886 30.459 1.00 57.72 79 GLN A C 1
ATOM 618 O O . GLN A 1 79 ? -26.242 -5.647 31.101 1.00 57.72 79 GLN A O 1
ATOM 623 N N . ASN A 1 80 ? -24.630 -4.095 31.050 1.00 55.75 80 ASN A N 1
ATOM 624 C CA . ASN A 1 80 ? -24.315 -4.168 32.484 1.00 55.75 80 ASN A CA 1
ATOM 625 C C . ASN A 1 80 ? -25.018 -3.095 33.342 1.00 55.75 80 ASN A C 1
ATOM 627 O O . ASN A 1 80 ? -24.781 -3.043 34.543 1.00 55.75 80 ASN A O 1
ATOM 631 N N . ASN A 1 81 ? -25.848 -2.229 32.747 1.00 55.75 81 ASN A N 1
ATOM 632 C CA . ASN A 1 81 ? -26.534 -1.128 33.443 1.00 55.75 81 ASN A CA 1
ATOM 633 C C . ASN A 1 81 ? -28.059 -1.342 33.578 1.00 55.75 81 ASN A C 1
ATOM 635 O O . ASN A 1 81 ? -28.771 -0.406 33.936 1.00 55.75 81 ASN A O 1
ATOM 639 N N . GLU A 1 82 ? -28.561 -2.542 33.267 1.00 53.81 82 GLU A N 1
ATOM 640 C CA . GLU A 1 82 ? -29.987 -2.913 33.363 1.00 53.81 82 GLU A CA 1
ATOM 641 C C . GLU A 1 82 ? -30.279 -3.970 34.457 1.00 53.81 82 GLU A C 1
ATOM 643 O O . GLU A 1 82 ? -31.387 -4.503 34.494 1.00 53.81 82 GLU A O 1
ATOM 648 N N . GLU A 1 83 ? -29.335 -4.237 35.374 1.00 47.84 83 GLU A N 1
ATOM 649 C CA . GLU A 1 83 ? -29.552 -5.033 36.606 1.00 47.84 83 GLU A CA 1
ATOM 650 C C . GLU A 1 83 ? -29.477 -4.181 37.882 1.00 47.84 83 GLU A C 1
ATOM 652 O O . GLU A 1 83 ? -28.530 -3.370 38.010 1.00 47.84 83 GLU A O 1
#

Radius of gyration: 17.02 Å; chains: 1; bounding box: 41×19×52 Å

Sequence (83 aa):
MMIKKEMLIGDIVRLKPNSIDVLAKFGMGCLGCPSSQMESLEQAAFIHGLDVDKIIDELNKDEQNEEKLNKEKQNKEKQNNEE